Protein AF-W7PNX6-F1 (afdb_monomer_lite)

Radius of gyration: 16.95 Å; chains: 1; bounding box: 38×22×40 Å

Structure (mmCIF, N/CA/C/O backbone):
data_AF-W7PNX6-F1
#
_entry.id   AF-W7PNX6-F1
#
loop_
_atom_site.group_PDB
_atom_site.id
_atom_site.type_symbol
_atom_site.label_atom_id
_atom_site.label_alt_id
_atom_site.label_comp_id
_atom_site.label_asym_id
_atom_site.label_entity_id
_atom_site.label_seq_id
_atom_site.pdbx_PDB_ins_code
_atom_site.Cartn_x
_atom_site.Cartn_y
_atom_site.Cartn_z
_atom_site.occupancy
_atom_site.B_iso_or_equiv
_atom_site.auth_seq_id
_atom_site.auth_comp_id
_atom_site.auth_asym_id
_atom_site.auth_atom_id
_atom_site.pdbx_PDB_model_num
ATOM 1 N N . MET A 1 1 ? 9.984 -6.327 -10.292 1.00 79.81 1 MET A N 1
ATOM 2 C CA . MET A 1 1 ? 9.103 -5.453 -9.488 1.00 79.81 1 MET A CA 1
ATOM 3 C C . MET A 1 1 ? 9.912 -4.991 -8.294 1.00 79.81 1 MET A C 1
ATOM 5 O O . MET A 1 1 ? 10.506 -5.850 -7.656 1.00 79.81 1 MET A O 1
ATOM 9 N N . ALA A 1 2 ? 9.960 -3.689 -8.027 1.00 89.56 2 ALA A N 1
ATOM 10 C CA . ALA A 1 2 ? 10.480 -3.147 -6.777 1.00 89.56 2 ALA A CA 1
ATOM 11 C C . ALA A 1 2 ? 9.320 -2.429 -6.082 1.00 89.56 2 ALA A C 1
ATOM 13 O O . ALA A 1 2 ? 8.830 -1.423 -6.589 1.00 89.56 2 ALA A O 1
ATOM 14 N N . CYS A 1 3 ? 8.826 -2.998 -4.988 1.00 92.75 3 CYS A N 1
ATOM 15 C CA . CYS A 1 3 ? 7.681 -2.481 -4.251 1.00 92.75 3 CYS A CA 1
ATOM 16 C C . CYS A 1 3 ? 8.037 -2.495 -2.773 1.00 92.75 3 CYS A C 1
ATOM 18 O O . CYS A 1 3 ? 8.243 -3.559 -2.199 1.00 92.75 3 CYS A O 1
ATOM 20 N N . GLU A 1 4 ? 8.085 -1.315 -2.178 1.00 96.38 4 GLU A N 1
ATOM 21 C CA . GLU A 1 4 ? 8.438 -1.111 -0.784 1.00 96.38 4 GLU A CA 1
ATOM 22 C C . GLU A 1 4 ? 7.253 -0.504 -0.048 1.00 96.38 4 GLU A C 1
ATOM 24 O O . GLU A 1 4 ? 6.475 0.273 -0.608 1.00 96.38 4 GLU A O 1
ATOM 29 N N . THR A 1 5 ? 7.102 -0.872 1.220 1.00 96.50 5 THR A N 1
ATOM 30 C CA . THR A 1 5 ? 5.997 -0.390 2.048 1.00 96.50 5 THR A CA 1
ATOM 31 C C . THR A 1 5 ? 6.526 0.200 3.344 1.00 96.50 5 THR A C 1
ATOM 33 O O . THR A 1 5 ? 7.315 -0.430 4.046 1.00 96.50 5 THR A O 1
ATOM 36 N N . LEU A 1 6 ? 6.062 1.403 3.684 1.00 97.38 6 LEU A N 1
ATOM 37 C CA . LEU A 1 6 ? 6.290 2.026 4.984 1.00 97.38 6 LEU A CA 1
ATOM 38 C C . LEU A 1 6 ? 4.951 2.191 5.692 1.00 97.38 6 LEU A C 1
ATOM 40 O O . LEU A 1 6 ? 4.024 2.796 5.155 1.00 97.38 6 LEU A O 1
ATOM 44 N N . VAL A 1 7 ? 4.863 1.677 6.918 1.00 96.69 7 VAL A N 1
ATOM 45 C CA . VAL A 1 7 ? 3.647 1.747 7.734 1.00 96.69 7 VAL A CA 1
ATOM 46 C C . VAL A 1 7 ? 3.923 2.543 9.001 1.00 96.69 7 VAL A C 1
ATOM 48 O O . VAL A 1 7 ? 4.900 2.300 9.714 1.00 96.69 7 VAL A O 1
ATOM 51 N N . LYS A 1 8 ? 3.044 3.498 9.303 1.00 95.38 8 LYS A N 1
ATOM 52 C CA . LYS A 1 8 ? 3.030 4.231 10.573 1.00 95.38 8 LYS A CA 1
ATOM 53 C C . LYS A 1 8 ? 1.590 4.512 10.980 1.00 95.38 8 LYS A C 1
ATOM 55 O O . LYS A 1 8 ? 0.695 4.381 10.168 1.00 95.38 8 LYS A O 1
ATOM 60 N N . THR A 1 9 ? 1.353 4.882 12.236 1.00 94.00 9 THR A N 1
ATOM 61 C CA . THR A 1 9 ? 0.022 5.196 12.774 1.00 94.00 9 THR A CA 1
ATOM 62 C C . THR A 1 9 ? -0.831 5.994 11.783 1.00 94.00 9 THR A C 1
ATOM 64 O O . THR A 1 9 ? -0.489 7.123 11.437 1.00 94.00 9 THR A O 1
ATOM 67 N N . GLY A 1 10 ? -1.927 5.379 11.332 1.00 94.25 10 GLY A N 1
ATOM 68 C CA . GLY A 1 10 ? -2.903 5.990 10.431 1.00 94.25 10 GLY A CA 1
ATOM 69 C C . GLY A 1 10 ? -2.550 5.979 8.941 1.00 94.25 10 GLY A C 1
ATOM 70 O O . GLY A 1 10 ? -3.346 6.492 8.160 1.00 94.25 10 GLY A O 1
ATOM 71 N N . VAL A 1 11 ? -1.412 5.415 8.515 1.00 97.81 11 VAL A N 1
ATOM 72 C CA . VAL A 1 11 ? -1.014 5.421 7.099 1.00 97.81 11 VAL A CA 1
ATOM 73 C C . VAL A 1 11 ? -0.187 4.203 6.670 1.00 97.81 11 VAL A C 1
ATOM 75 O O . VAL A 1 11 ? 0.758 3.792 7.348 1.00 97.81 11 VAL A O 1
ATOM 78 N N . ALA A 1 12 ? -0.505 3.678 5.489 1.00 98.12 12 ALA A N 1
ATOM 79 C CA . ALA A 1 12 ? 0.328 2.763 4.721 1.00 98.12 12 ALA A CA 1
ATOM 80 C C . ALA A 1 12 ? 0.767 3.454 3.421 1.00 98.12 12 ALA A C 1
ATOM 82 O O . ALA A 1 12 ? -0.061 3.909 2.631 1.00 98.12 12 ALA A O 1
ATOM 83 N N . ILE A 1 13 ? 2.076 3.559 3.211 1.00 98.25 13 ILE A N 1
ATOM 84 C CA . ILE A 1 13 ? 2.668 4.121 1.997 1.00 98.25 13 ILE A CA 1
ATOM 85 C C . ILE A 1 13 ? 3.226 2.965 1.181 1.00 98.25 13 ILE A C 1
ATOM 87 O O . ILE A 1 13 ? 4.091 2.244 1.672 1.00 98.25 13 ILE A O 1
ATOM 91 N N . VAL A 1 14 ? 2.766 2.823 -0.058 1.00 97.75 14 VAL A N 1
ATOM 92 C CA . VAL A 1 14 ? 3.295 1.864 -1.031 1.00 97.75 14 VAL A CA 1
ATOM 93 C C . VAL A 1 14 ? 4.049 2.638 -2.099 1.00 97.75 14 VAL A C 1
ATOM 95 O O . VAL A 1 14 ? 3.476 3.502 -2.759 1.00 97.75 14 VAL A O 1
ATOM 98 N N . ALA A 1 15 ? 5.336 2.356 -2.262 1.00 96.88 15 ALA A N 1
ATOM 99 C CA . ALA A 1 15 ? 6.223 3.092 -3.154 1.00 96.88 15 ALA A CA 1
ATOM 100 C C . ALA A 1 15 ? 7.121 2.148 -3.956 1.00 96.88 15 ALA A C 1
ATOM 102 O O . ALA A 1 15 ? 7.306 0.986 -3.603 1.00 96.88 15 ALA A O 1
ATOM 103 N N . GLY A 1 16 ? 7.712 2.666 -5.029 1.00 94.00 16 GLY A N 1
ATOM 104 C CA . GLY A 1 16 ? 8.703 1.945 -5.822 1.00 94.00 16 GLY A CA 1
ATOM 105 C C . GLY A 1 16 ? 8.402 1.986 -7.310 1.00 94.00 16 GLY A C 1
ATOM 106 O O . GLY A 1 16 ? 7.688 2.858 -7.801 1.00 94.00 16 GLY A O 1
ATOM 107 N N . GLU A 1 17 ? 8.969 1.029 -8.031 1.00 93.62 17 GLU A N 1
ATOM 108 C CA . GLU A 1 17 ? 8.927 0.952 -9.483 1.00 93.62 17 GLU A CA 1
ATOM 109 C C . GLU A 1 17 ? 8.317 -0.384 -9.917 1.00 93.62 17 GLU A C 1
ATOM 111 O O . GLU A 1 17 ? 8.906 -1.464 -9.759 1.00 93.62 17 GLU A O 1
ATOM 116 N N . ILE A 1 18 ? 7.117 -0.315 -10.498 1.00 91.12 18 ILE A N 1
ATOM 117 C CA . ILE A 1 18 ? 6.416 -1.479 -11.037 1.00 91.12 18 ILE A CA 1
ATOM 118 C C . ILE A 1 18 ? 6.157 -1.275 -12.529 1.00 91.12 18 ILE A C 1
ATOM 120 O O . ILE A 1 18 ? 5.497 -0.329 -12.954 1.00 91.12 18 ILE A O 1
ATOM 124 N N . THR A 1 19 ? 6.635 -2.227 -13.327 1.00 90.31 19 THR A N 1
ATOM 125 C CA . THR A 1 19 ? 6.293 -2.370 -14.744 1.00 90.31 19 THR A CA 1
ATOM 126 C C . THR A 1 19 ? 5.552 -3.693 -14.909 1.00 90.31 19 THR A C 1
ATOM 128 O O . THR A 1 19 ? 6.121 -4.756 -14.669 1.00 90.31 19 THR A O 1
ATOM 131 N N . THR A 1 20 ? 4.266 -3.634 -15.257 1.00 88.25 20 THR A N 1
ATOM 132 C CA . THR A 1 20 ? 3.397 -4.807 -15.442 1.00 88.25 20 THR A CA 1
ATOM 133 C C . THR A 1 20 ? 2.261 -4.487 -16.415 1.00 88.25 20 THR A C 1
ATOM 135 O O . THR A 1 20 ? 1.904 -3.322 -16.589 1.00 88.25 20 THR A O 1
ATOM 138 N N . SER A 1 21 ? 1.693 -5.513 -17.051 1.00 90.25 21 SER A N 1
ATOM 139 C CA . SER A 1 21 ? 0.436 -5.421 -17.809 1.00 90.25 21 SER A CA 1
ATOM 140 C C . SER A 1 21 ? -0.803 -5.692 -16.947 1.00 90.25 21 SER A C 1
ATOM 142 O O . SER A 1 21 ? -1.924 -5.512 -17.419 1.00 90.25 21 SER A O 1
ATOM 144 N N . ALA A 1 22 ? -0.616 -6.135 -15.701 1.00 91.62 22 ALA A N 1
ATOM 145 C CA . ALA A 1 22 ? -1.708 -6.403 -14.778 1.00 91.62 22 ALA A CA 1
ATOM 146 C C . ALA A 1 22 ? -2.387 -5.105 -14.320 1.00 91.62 22 ALA A C 1
ATOM 148 O O . ALA A 1 22 ? -1.728 -4.094 -14.074 1.00 91.62 22 ALA A O 1
ATOM 149 N N . TRP A 1 23 ? -3.706 -5.166 -14.150 1.00 89.38 23 TRP A N 1
ATOM 150 C CA . TRP A 1 23 ? -4.477 -4.125 -13.480 1.00 89.38 23 TRP A CA 1
ATOM 151 C C . TRP A 1 23 ? -4.752 -4.570 -12.045 1.00 89.38 23 TRP A C 1
ATOM 153 O O . TRP A 1 23 ? -5.252 -5.674 -11.831 1.00 89.38 23 TRP A O 1
ATOM 163 N N . VAL A 1 24 ? -4.386 -3.737 -11.072 1.00 90.50 24 VAL A N 1
ATOM 164 C CA . VAL A 1 24 ? -4.500 -4.050 -9.644 1.00 90.50 24 VAL A CA 1
ATOM 165 C C . VAL A 1 24 ? -5.110 -2.851 -8.932 1.00 90.50 24 VAL A C 1
ATOM 167 O O . VAL A 1 24 ? -4.603 -1.736 -9.061 1.00 90.50 24 VAL A O 1
ATOM 170 N N . ASP A 1 25 ? -6.168 -3.093 -8.162 1.00 94.12 25 ASP A N 1
ATOM 171 C CA . ASP A 1 25 ? -6.673 -2.125 -7.192 1.00 94.12 25 ASP A CA 1
ATOM 172 C C . ASP A 1 25 ? -5.795 -2.186 -5.939 1.00 94.12 25 ASP A C 1
ATOM 174 O O . ASP A 1 25 ? -5.941 -3.055 -5.076 1.00 94.12 25 ASP A O 1
ATOM 178 N N . LEU A 1 26 ? -4.806 -1.296 -5.897 1.00 93.31 26 LEU A N 1
ATOM 179 C CA . LEU A 1 26 ? -3.803 -1.292 -4.842 1.00 93.31 26 LEU A CA 1
ATOM 180 C C . LEU A 1 26 ? -4.400 -0.911 -3.486 1.00 93.31 26 LEU A C 1
ATOM 182 O O . LEU A 1 26 ? -3.948 -1.415 -2.463 1.00 93.31 26 LEU A O 1
ATOM 186 N N . GLU A 1 27 ? -5.402 -0.032 -3.468 1.00 95.50 27 GLU A N 1
ATOM 187 C CA . GLU A 1 27 ? -6.024 0.381 -2.215 1.00 95.50 27 GLU A CA 1
ATOM 188 C C . GLU A 1 27 ? -6.789 -0.788 -1.598 1.00 95.50 27 GLU A C 1
ATOM 190 O O . GLU A 1 27 ? -6.546 -1.123 -0.438 1.00 95.50 27 GLU A O 1
ATOM 195 N N . ALA A 1 28 ? -7.638 -1.457 -2.384 1.00 97.12 28 ALA A N 1
ATOM 196 C CA . ALA A 1 28 ? -8.381 -2.623 -1.917 1.00 97.12 28 ALA A CA 1
ATOM 197 C C . ALA A 1 28 ? -7.441 -3.735 -1.424 1.00 97.12 28 ALA A C 1
ATOM 199 O O . ALA A 1 28 ? -7.632 -4.260 -0.328 1.00 97.12 28 ALA A O 1
ATOM 200 N N . LEU A 1 29 ? -6.383 -4.034 -2.188 1.00 97.06 29 LEU A N 1
ATOM 201 C CA . LEU A 1 29 ? -5.404 -5.062 -1.832 1.00 97.06 29 LEU A CA 1
ATOM 202 C C . LEU A 1 29 ? -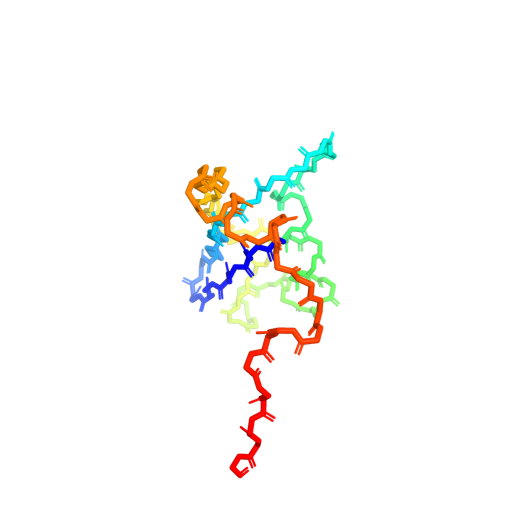4.679 -4.745 -0.517 1.00 97.06 29 LEU A C 1
ATOM 204 O O . LEU A 1 29 ? -4.525 -5.617 0.334 1.00 97.06 29 LEU A O 1
ATOM 208 N N . VAL A 1 30 ? -4.224 -3.502 -0.335 1.00 97.62 30 VAL A N 1
ATOM 209 C CA . VAL A 1 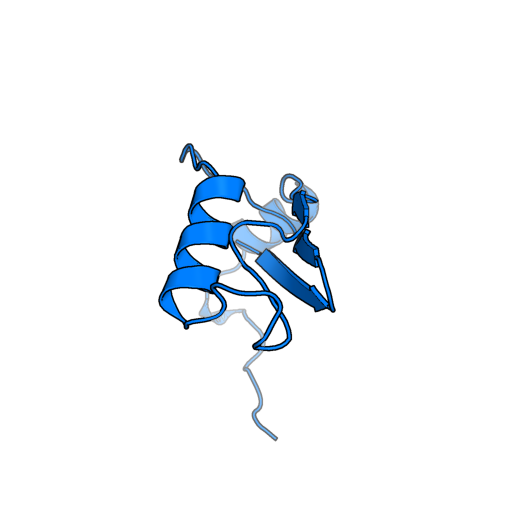30 ? -3.533 -3.090 0.897 1.00 97.62 30 VAL A CA 1
ATOM 210 C C . VAL A 1 30 ? -4.460 -3.224 2.102 1.00 97.62 30 VAL A C 1
ATOM 212 O O . VAL A 1 30 ? -4.040 -3.748 3.134 1.00 97.62 30 VAL A O 1
ATOM 215 N N . ARG A 1 31 ? -5.723 -2.800 1.971 1.00 97.94 31 ARG A N 1
ATOM 216 C CA . ARG A 1 31 ? -6.713 -2.914 3.049 1.00 97.94 31 ARG A CA 1
ATOM 217 C C . ARG A 1 31 ? -7.000 -4.370 3.397 1.00 97.94 31 ARG A C 1
ATOM 219 O O . ARG A 1 31 ? -6.930 -4.709 4.573 1.00 97.94 31 ARG A O 1
ATOM 226 N N . GLU A 1 32 ? -7.226 -5.226 2.400 1.00 98.19 32 GLU A N 1
ATOM 227 C CA .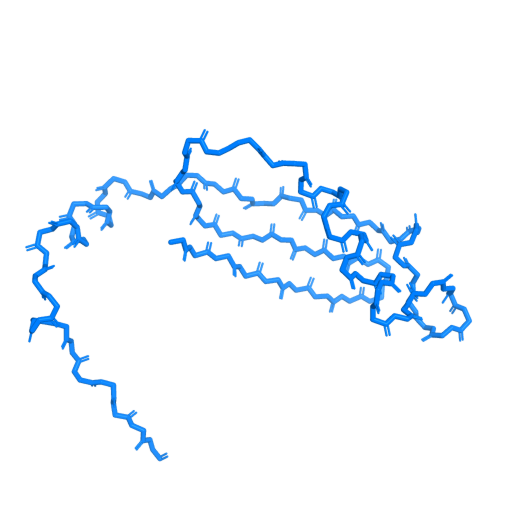 GLU A 1 32 ? -7.451 -6.666 2.591 1.00 98.19 32 GLU A CA 1
ATOM 228 C C . GLU A 1 32 ? -6.289 -7.330 3.340 1.00 98.19 32 GLU A C 1
ATOM 230 O O . GLU A 1 32 ? -6.504 -8.095 4.278 1.00 98.19 32 GLU A O 1
ATOM 235 N N . VAL A 1 33 ? -5.045 -7.009 2.972 1.00 98.12 33 VAL A N 1
ATOM 236 C CA . VAL A 1 33 ? -3.863 -7.562 3.647 1.00 98.12 33 VAL A CA 1
ATOM 237 C C . VAL A 1 33 ? -3.791 -7.094 5.103 1.00 98.12 33 VAL A C 1
ATOM 239 O O . VAL A 1 33 ? -3.555 -7.905 5.999 1.00 98.12 33 VAL A O 1
ATOM 242 N N . ILE A 1 34 ? -4.007 -5.803 5.368 1.00 97.94 34 ILE A N 1
ATOM 243 C CA . ILE A 1 34 ? -3.940 -5.240 6.724 1.00 97.94 34 ILE A CA 1
ATOM 244 C C . ILE A 1 34 ? -5.037 -5.827 7.625 1.00 97.94 34 ILE A C 1
ATOM 246 O O . ILE A 1 34 ? -4.756 -6.235 8.757 1.00 97.94 34 ILE A O 1
ATOM 250 N N . THR A 1 35 ? -6.276 -5.897 7.137 1.00 97.56 35 THR A N 1
ATOM 251 C CA . THR A 1 35 ? -7.401 -6.441 7.909 1.00 97.56 35 THR A CA 1
ATOM 252 C C . THR A 1 35 ? -7.301 -7.955 8.058 1.00 97.56 35 THR A C 1
ATOM 254 O O . THR A 1 35 ? -7.590 -8.469 9.137 1.00 97.56 35 THR A O 1
ATOM 257 N N . GLY A 1 36 ? -6.777 -8.660 7.052 1.00 98.00 36 GLY A N 1
ATOM 258 C CA . GLY A 1 36 ? -6.468 -10.090 7.113 1.00 98.00 36 GLY A CA 1
ATOM 259 C C . GLY A 1 36 ? -5.418 -10.457 8.170 1.00 98.00 36 GLY A C 1
ATOM 260 O O . GLY A 1 36 ? -5.470 -11.554 8.723 1.00 98.00 36 GLY A O 1
ATOM 261 N N . ILE A 1 37 ? -4.503 -9.539 8.508 1.00 97.31 37 ILE A N 1
ATOM 262 C CA . ILE A 1 37 ? -3.564 -9.698 9.636 1.00 97.31 37 ILE A CA 1
ATOM 263 C C . ILE A 1 37 ? -4.268 -9.506 10.995 1.00 97.31 37 ILE A C 1
ATOM 265 O O . ILE A 1 37 ? -3.834 -10.078 11.995 1.00 97.31 37 ILE A O 1
ATOM 269 N N . GLY A 1 38 ? -5.355 -8.729 11.041 1.00 96.88 38 GLY A N 1
ATOM 270 C CA . GLY A 1 38 ? -6.138 -8.453 12.253 1.00 96.88 38 GLY A CA 1
ATOM 271 C C . GLY A 1 38 ? -6.148 -6.988 12.701 1.00 96.88 38 GLY A C 1
ATOM 272 O O . GLY A 1 38 ? -6.703 -6.678 13.754 1.00 96.88 38 GLY A O 1
ATOM 273 N N . TYR A 1 39 ? -5.571 -6.067 11.924 1.00 97.50 39 TYR A N 1
ATOM 274 C CA . TYR A 1 39 ? -5.646 -4.629 12.201 1.00 97.50 39 TYR A CA 1
ATOM 275 C C . TYR A 1 39 ? -6.970 -4.050 11.690 1.00 97.50 39 TYR A C 1
ATOM 277 O O . TYR A 1 39 ? -7.025 -3.422 10.636 1.00 97.50 39 TYR A O 1
ATOM 285 N N . THR A 1 40 ? -8.052 -4.303 12.425 1.00 96.25 40 THR A N 1
ATOM 286 C CA . THR A 1 40 ? -9.43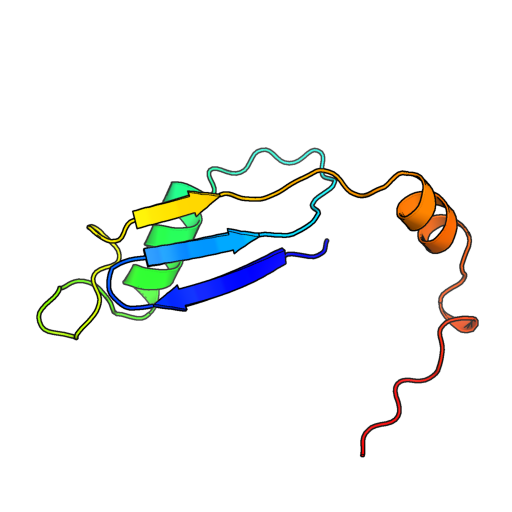2 -3.968 12.021 1.00 96.25 40 THR A CA 1
ATOM 287 C C . THR A 1 40 ? -10.090 -2.904 12.904 1.00 96.25 40 THR A C 1
ATOM 289 O O . THR A 1 40 ? -11.304 -2.726 12.849 1.00 96.25 40 THR A O 1
ATOM 292 N N . SER A 1 41 ? -9.340 -2.270 13.811 1.00 95.19 41 SER A N 1
ATOM 293 C CA . SER A 1 41 ? -9.874 -1.256 14.726 1.00 95.19 41 SER A CA 1
ATOM 294 C C . SER A 1 41 ? -8.766 -0.367 15.276 1.00 95.19 41 SER A C 1
ATOM 296 O O . SER A 1 41 ? -7.671 -0.825 15.597 1.00 95.19 41 SER A O 1
ATOM 298 N N . SER A 1 42 ? -9.068 0.911 15.491 1.00 94.06 42 SER A N 1
ATOM 299 C CA . SER A 1 42 ? -8.115 1.836 16.115 1.00 94.06 42 SER A CA 1
ATOM 300 C C . SER A 1 42 ? -7.755 1.432 17.555 1.00 94.06 42 SER A C 1
ATOM 302 O O . SER A 1 42 ? -6.699 1.818 18.051 1.00 94.06 42 SER A O 1
ATOM 304 N N . GLU A 1 43 ? -8.576 0.604 18.210 1.00 94.25 43 GLU A N 1
ATOM 305 C CA . GLU A 1 43 ? -8.300 0.058 19.547 1.00 94.25 43 GLU A CA 1
ATOM 306 C C . GLU A 1 43 ? -7.073 -0.862 19.580 1.00 94.25 43 GLU A C 1
ATOM 308 O O . GLU A 1 43 ? -6.385 -0.929 20.598 1.00 94.25 43 GLU A O 1
ATOM 313 N N . VAL A 1 44 ? -6.745 -1.519 18.460 1.00 90.94 44 VAL A N 1
ATOM 314 C CA . VAL A 1 44 ? -5.528 -2.342 18.334 1.00 90.94 44 VAL A CA 1
ATOM 315 C C . VAL A 1 44 ? -4.315 -1.534 17.851 1.00 90.94 44 VAL A C 1
ATOM 317 O O . VAL A 1 44 ? -3.257 -2.091 17.565 1.00 90.94 44 VAL A O 1
ATOM 320 N N . GLY A 1 45 ? -4.450 -0.204 17.779 1.00 92.06 45 GLY A N 1
ATOM 321 C CA . GLY A 1 45 ? -3.385 0.738 17.427 1.00 92.06 45 GLY A CA 1
ATOM 322 C C . GLY A 1 45 ? -3.238 1.025 15.929 1.00 92.06 45 GLY A C 1
ATOM 323 O O . GLY A 1 45 ? -2.465 1.914 15.561 1.00 92.06 45 GLY A O 1
ATOM 324 N N . PHE A 1 46 ? -3.974 0.312 15.070 1.00 96.50 46 PHE A N 1
ATOM 325 C CA . PHE A 1 46 ? -4.040 0.546 13.628 1.00 96.50 46 PHE A CA 1
ATOM 326 C C . PHE A 1 46 ? -5.316 -0.071 13.041 1.00 96.50 46 PHE A C 1
ATOM 328 O O . PHE A 1 46 ? -5.701 -1.174 13.420 1.00 96.50 46 PHE A O 1
ATOM 335 N N . ASP A 1 47 ? -5.938 0.615 12.087 1.00 97.25 47 ASP A N 1
ATOM 336 C CA . ASP A 1 47 ? -7.199 0.206 11.472 1.00 97.25 47 ASP A CA 1
ATOM 337 C C . ASP A 1 47 ? -7.090 0.231 9.945 1.00 97.25 47 ASP A C 1
ATOM 339 O O . ASP A 1 47 ? -6.953 1.299 9.350 1.00 97.25 47 ASP A O 1
ATOM 343 N N . GLY A 1 48 ? -7.134 -0.942 9.314 1.00 97.25 48 GLY A N 1
ATOM 344 C CA . GLY A 1 48 ? -7.053 -1.100 7.863 1.00 97.25 48 GLY A CA 1
ATOM 345 C C . GLY A 1 48 ? -8.246 -0.529 7.097 1.00 97.25 48 GLY A C 1
ATOM 346 O O . GLY A 1 48 ? -8.094 -0.165 5.933 1.00 97.25 48 GLY A O 1
ATOM 347 N N . GLU A 1 49 ? -9.408 -0.376 7.733 1.00 96.06 49 GLU A N 1
ATOM 348 C CA . GLU A 1 49 ? -10.592 0.207 7.090 1.00 96.06 49 GLU A CA 1
ATOM 349 C C . GLU A 1 49 ? -10.504 1.736 7.022 1.00 96.06 49 GLU A C 1
ATOM 351 O O . GLU A 1 49 ? -11.036 2.362 6.106 1.00 96.06 49 GLU A O 1
ATOM 356 N N . THR A 1 50 ? -9.791 2.358 7.967 1.00 96.62 50 THR A N 1
ATOM 357 C CA . THR A 1 50 ? -9.735 3.823 8.099 1.00 96.62 50 THR A CA 1
ATOM 358 C C . THR A 1 50 ? -8.350 4.425 7.880 1.00 96.62 50 THR A C 1
ATOM 360 O O . THR A 1 50 ? -8.242 5.641 7.709 1.00 96.62 50 THR A O 1
ATOM 363 N N . CYS A 1 51 ? -7.282 3.622 7.816 1.00 97.38 51 CYS A N 1
ATOM 364 C CA . CYS A 1 51 ? -5.949 4.138 7.520 1.00 97.38 51 CYS A CA 1
ATOM 365 C C . CYS A 1 51 ? -5.889 4.763 6.121 1.00 97.38 51 CYS A C 1
ATOM 367 O O . CYS A 1 51 ? -6.521 4.286 5.170 1.00 97.38 51 CYS A O 1
ATOM 369 N N . GLY A 1 52 ? -5.081 5.814 5.982 1.00 97.75 52 GLY A N 1
ATOM 370 C CA . GLY A 1 52 ? -4.733 6.361 4.679 1.00 97.75 52 GLY A CA 1
ATOM 371 C C . GLY A 1 52 ?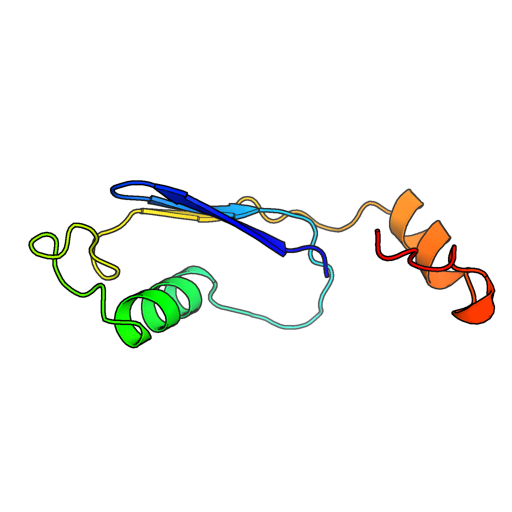 -3.864 5.378 3.898 1.00 97.75 52 GLY A C 1
ATOM 372 O O . GLY A 1 52 ? -2.917 4.816 4.447 1.00 97.75 52 GLY A O 1
ATOM 373 N N . VAL A 1 53 ? -4.156 5.205 2.611 1.00 97.94 53 VAL A N 1
ATOM 374 C CA . VAL A 1 53 ? -3.311 4.445 1.685 1.00 97.94 53 VAL A CA 1
ATOM 375 C C . VAL A 1 53 ? -2.728 5.421 0.671 1.00 97.94 53 VAL A C 1
ATOM 377 O O . VAL A 1 53 ? -3.463 6.053 -0.083 1.00 97.94 53 VAL A O 1
ATOM 380 N N . LEU A 1 54 ? -1.404 5.588 0.677 1.00 97.44 54 LEU A N 1
ATOM 381 C CA . LEU A 1 54 ? -0.702 6.437 -0.285 1.00 97.44 54 LEU A CA 1
ATOM 382 C C . LEU A 1 54 ? 0.019 5.564 -1.303 1.00 97.44 54 LEU A C 1
ATOM 384 O O . LEU A 1 54 ? 0.931 4.817 -0.957 1.00 97.44 54 LEU A O 1
ATOM 388 N N . ASN A 1 55 ? -0.367 5.713 -2.567 1.00 95.62 55 ASN A N 1
ATOM 389 C CA . ASN A 1 55 ? 0.287 5.064 -3.692 1.00 95.62 55 ASN A CA 1
ATOM 390 C C . ASN A 1 55 ? 1.304 6.017 -4.338 1.00 95.62 55 ASN A C 1
ATOM 392 O O . ASN A 1 55 ? 0.932 7.034 -4.921 1.00 95.62 55 ASN A O 1
ATOM 396 N N . LEU A 1 56 ? 2.581 5.663 -4.240 1.00 96.06 56 LEU A N 1
ATOM 397 C CA . LEU A 1 56 ? 3.729 6.355 -4.825 1.00 96.06 56 LEU A CA 1
ATOM 398 C C . LEU A 1 56 ? 4.480 5.447 -5.815 1.00 96.06 56 LEU A C 1
ATOM 400 O O . LEU A 1 56 ? 5.702 5.535 -5.946 1.00 96.06 56 LEU A O 1
ATOM 404 N N . ILE A 1 57 ? 3.767 4.539 -6.485 1.00 94.19 57 ILE A N 1
ATOM 405 C CA . ILE A 1 57 ? 4.343 3.647 -7.493 1.00 94.19 57 ILE A CA 1
ATOM 406 C C . ILE A 1 57 ? 4.557 4.403 -8.807 1.00 94.19 57 ILE A C 1
ATOM 408 O O . ILE A 1 57 ? 3.627 4.953 -9.399 1.00 94.19 57 ILE A O 1
ATOM 412 N N . GLY A 1 58 ? 5.795 4.372 -9.289 1.00 91.62 58 GLY A N 1
ATOM 413 C CA . GLY A 1 58 ? 6.185 4.797 -10.626 1.00 91.62 58 GLY A CA 1
ATOM 414 C C . GLY A 1 58 ? 6.432 3.617 -11.567 1.00 91.62 58 GLY A C 1
ATOM 415 O O . GLY A 1 58 ? 6.395 2.447 -11.181 1.00 91.62 58 GLY A O 1
ATOM 416 N N . LYS A 1 59 ? 6.724 3.936 -12.831 1.00 87.94 59 LYS A N 1
ATOM 417 C CA . LYS A 1 59 ? 7.267 2.966 -13.791 1.00 87.94 59 LYS A CA 1
ATOM 418 C C . LYS A 1 59 ? 8.769 2.816 -13.582 1.00 87.94 59 LYS A C 1
ATOM 420 O O . LYS A 1 59 ? 9.426 3.783 -13.208 1.00 87.94 59 LYS A O 1
ATOM 425 N N . GLN A 1 60 ? 9.300 1.637 -13.898 1.00 86.38 60 GLN A N 1
ATOM 426 C CA . GLN A 1 60 ? 10.743 1.416 -13.868 1.00 86.38 60 GLN A CA 1
ATOM 427 C C . GLN A 1 60 ? 11.480 2.340 -14.844 1.00 86.38 60 GLN A C 1
ATOM 429 O O . GLN A 1 60 ? 11.008 2.566 -15.963 1.00 86.38 60 GLN A O 1
ATOM 434 N N . SER A 1 61 ? 12.647 2.844 -14.432 1.00 86.31 61 SER A N 1
ATOM 435 C CA . SER A 1 61 ? 13.542 3.584 -15.330 1.00 86.31 61 SER A CA 1
ATOM 436 C C . SER A 1 61 ? 13.970 2.723 -16.524 1.00 86.31 61 SER A C 1
ATOM 438 O O . SER A 1 61 ? 14.339 1.558 -16.365 1.00 86.31 61 SER A O 1
ATOM 440 N N . VAL A 1 62 ? 13.980 3.314 -17.723 1.00 78.56 62 VAL A N 1
ATOM 441 C CA . VAL A 1 62 ? 14.438 2.648 -18.954 1.00 78.56 62 VAL A CA 1
ATOM 442 C C . VAL A 1 62 ? 15.905 2.220 -18.876 1.00 78.56 62 VAL A C 1
ATOM 444 O O . VAL A 1 62 ? 16.253 1.175 -19.417 1.00 78.56 62 VAL A O 1
ATOM 447 N N . ASP A 1 63 ? 16.748 2.974 -18.168 1.00 76.38 63 ASP A N 1
ATOM 448 C CA . ASP A 1 63 ? 18.177 2.670 -18.029 1.00 76.38 63 ASP A CA 1
ATOM 449 C C . ASP A 1 63 ? 18.395 1.449 -17.125 1.00 76.38 63 ASP A C 1
ATOM 451 O O . ASP A 1 63 ? 19.209 0.575 -17.427 1.00 76.38 63 ASP A O 1
ATOM 455 N N . ILE A 1 64 ? 17.606 1.346 -16.048 1.00 73.69 64 ILE A N 1
ATOM 456 C CA . ILE A 1 64 ? 17.600 0.176 -15.160 1.00 73.69 64 ILE A CA 1
ATOM 457 C C . ILE A 1 64 ? 17.034 -1.036 -15.903 1.00 73.69 64 ILE A C 1
ATOM 459 O O . ILE A 1 64 ? 17.625 -2.111 -15.845 1.00 73.69 64 ILE A O 1
ATOM 463 N N . ALA A 1 65 ? 15.934 -0.863 -16.642 1.00 75.56 65 ALA A N 1
ATOM 464 C CA . ALA A 1 65 ? 15.329 -1.936 -17.427 1.00 75.56 65 ALA A CA 1
ATOM 465 C C . ALA A 1 65 ? 16.319 -2.510 -18.454 1.00 75.56 65 ALA A C 1
ATOM 467 O O . ALA A 1 65 ? 16.501 -3.721 -18.524 1.00 75.56 65 ALA A O 1
ATOM 468 N N . GLN A 1 66 ? 17.048 -1.653 -19.180 1.00 73.06 66 GLN A N 1
ATOM 469 C CA . GLN A 1 66 ? 18.074 -2.097 -20.129 1.00 73.06 66 GLN A CA 1
ATOM 470 C C . GLN A 1 66 ? 19.226 -2.850 -19.460 1.00 73.06 66 GLN A C 1
ATOM 472 O O . GLN A 1 66 ? 19.765 -3.781 -20.056 1.00 73.06 66 GLN A O 1
ATOM 477 N N . GLY A 1 67 ? 19.627 -2.442 -18.254 1.00 71.50 67 GLY A N 1
ATOM 478 C CA . GLY A 1 67 ? 20.635 -3.153 -17.474 1.00 71.50 67 GLY A CA 1
ATOM 479 C C . GLY A 1 67 ? 20.153 -4.535 -17.034 1.00 71.50 67 GLY A C 1
ATOM 480 O O . GLY A 1 67 ? 20.889 -5.502 -17.172 1.00 71.50 67 GLY A O 1
ATOM 481 N N . VAL A 1 68 ? 18.909 -4.648 -16.564 1.00 72.56 68 VAL A N 1
ATOM 482 C CA . VAL A 1 68 ? 18.337 -5.912 -16.071 1.00 72.56 68 VAL A CA 1
ATOM 483 C C . VAL A 1 68 ? 18.039 -6.887 -17.211 1.00 72.56 68 VAL A C 1
ATOM 485 O O . VAL A 1 68 ? 18.433 -8.045 -17.129 1.00 72.56 68 VAL A O 1
ATOM 488 N N . ASP A 1 69 ? 17.429 -6.427 -18.305 1.00 73.75 69 ASP A N 1
ATOM 489 C CA . ASP A 1 69 ? 17.044 -7.287 -19.434 1.00 73.75 69 ASP A CA 1
ATOM 490 C C . ASP A 1 69 ? 18.252 -7.877 -20.185 1.00 73.75 69 ASP A C 1
ATOM 492 O O . ASP A 1 69 ? 18.122 -8.854 -20.924 1.00 73.75 69 ASP A O 1
ATOM 496 N N . ARG A 1 70 ? 19.439 -7.276 -20.025 1.00 62.59 70 ARG A N 1
ATOM 497 C CA . ARG A 1 70 ? 20.684 -7.705 -20.683 1.00 62.59 70 ARG A CA 1
ATOM 498 C C . ARG A 1 70 ? 21.569 -8.601 -19.817 1.00 62.59 70 ARG A C 1
ATOM 500 O O . ARG A 1 70 ? 22.481 -9.220 -20.363 1.00 62.59 70 ARG A O 1
ATOM 507 N N . VAL A 1 71 ? 21.341 -8.656 -18.506 1.00 65.81 71 VAL A N 1
ATOM 508 C CA . VAL A 1 71 ? 22.183 -9.403 -17.561 1.00 65.81 71 VAL A CA 1
ATOM 509 C C . VAL A 1 71 ? 21.665 -10.831 -17.445 1.00 65.81 71 VAL A C 1
ATOM 511 O O . VAL A 1 71 ? 20.496 -11.061 -17.138 1.00 65.81 71 VAL A O 1
ATOM 514 N N . LYS A 1 72 ? 22.541 -11.808 -17.694 1.00 67.19 72 LYS A N 1
ATOM 515 C CA . LYS A 1 72 ? 22.211 -13.204 -17.422 1.00 67.19 72 LYS A CA 1
ATOM 516 C C . LYS A 1 72 ? 22.285 -13.456 -15.911 1.00 67.19 72 LYS A C 1
ATOM 518 O O . LYS A 1 72 ? 23.107 -12.830 -15.244 1.00 67.19 72 LYS A O 1
ATOM 523 N N . PRO A 1 73 ? 21.468 -14.362 -15.349 1.00 66.56 73 PRO A N 1
ATOM 524 C CA . PRO A 1 73 ? 21.453 -14.625 -13.909 1.00 66.56 73 PRO A CA 1
ATOM 525 C C . PRO A 1 73 ? 22.833 -14.969 -13.326 1.00 66.56 73 PRO A C 1
ATOM 527 O O . PRO A 1 73 ? 23.114 -14.629 -12.182 1.00 66.56 73 PRO A O 1
ATOM 530 N N . GLU A 1 74 ? 23.706 -15.607 -14.113 1.00 70.19 74 GLU A N 1
ATOM 531 C CA . GLU A 1 74 ? 25.085 -15.930 -13.727 1.00 70.19 74 GLU A CA 1
ATOM 532 C C . GLU A 1 74 ? 26.012 -14.716 -13.527 1.00 70.19 74 GLU A C 1
ATOM 534 O O . GLU A 1 74 ? 27.032 -14.844 -12.852 1.00 70.19 74 GLU A O 1
ATOM 539 N N . ASP A 1 75 ? 25.658 -13.550 -14.073 1.00 70.06 75 ASP A N 1
ATOM 540 C CA . ASP A 1 75 ? 26.457 -12.321 -14.018 1.00 70.06 75 ASP A CA 1
ATOM 541 C C . ASP A 1 75 ? 26.039 -11.398 -12.852 1.00 70.06 75 ASP A C 1
ATOM 543 O O . ASP A 1 75 ? 26.636 -10.337 -12.642 1.00 70.06 75 ASP A O 1
ATOM 547 N N . GLN A 1 76 ? 25.016 -11.776 -12.072 1.00 69.44 76 GLN A N 1
ATOM 548 C CA . GLN A 1 76 ? 24.652 -11.052 -10.853 1.00 69.44 76 GLN A CA 1
ATOM 549 C C . GLN A 1 76 ? 25.672 -11.309 -9.743 1.00 69.44 76 GLN A C 1
ATOM 551 O O . GLN A 1 76 ? 26.083 -12.442 -9.490 1.00 69.44 76 GLN A O 1
ATOM 556 N N . ALA A 1 77 ? 26.058 -10.236 -9.044 1.00 71.19 77 ALA A N 1
ATOM 557 C CA . ALA A 1 77 ? 26.971 -10.331 -7.916 1.00 71.19 77 ALA A CA 1
ATOM 558 C C . ALA A 1 77 ? 26.436 -11.347 -6.885 1.00 71.19 77 ALA A C 1
ATOM 560 O O . ALA A 1 77 ? 25.254 -11.287 -6.529 1.00 71.19 77 ALA A O 1
ATOM 561 N N . PRO A 1 78 ? 27.275 -12.282 -6.402 1.00 68.50 78 PRO A N 1
ATOM 562 C CA . PRO A 1 78 ? 26.843 -13.276 -5.435 1.00 68.50 78 PRO A CA 1
ATOM 563 C C . PRO A 1 78 ? 26.368 -12.582 -4.159 1.00 68.50 78 PRO A C 1
ATOM 565 O O . PRO A 1 78 ? 27.065 -11.736 -3.599 1.00 68.50 78 PRO A O 1
ATOM 568 N N . VAL A 1 79 ? 25.173 -12.949 -3.696 1.00 76.44 79 VAL A N 1
ATOM 569 C CA . VAL A 1 79 ? 24.623 -12.450 -2.434 1.00 76.44 79 VAL A CA 1
ATOM 570 C C . VAL A 1 79 ? 25.438 -13.058 -1.294 1.00 76.44 79 VAL A C 1
ATOM 572 O O . VAL A 1 79 ? 25.250 -14.220 -0.931 1.00 76.44 79 VAL A O 1
ATOM 575 N N . THR A 1 80 ? 26.371 -12.289 -0.741 1.00 68.31 80 THR A N 1
ATOM 576 C CA . THR A 1 80 ? 27.102 -12.665 0.469 1.00 68.31 80 THR A CA 1
ATOM 577 C C . THR A 1 80 ? 26.186 -12.449 1.666 1.00 68.31 80 THR A C 1
ATOM 579 O O . THR A 1 80 ? 25.723 -11.337 1.910 1.00 68.31 80 THR A O 1
ATOM 582 N N . ARG A 1 81 ? 25.879 -13.529 2.386 1.00 58.12 81 ARG A N 1
ATOM 583 C CA . ARG A 1 81 ? 25.271 -13.444 3.715 1.00 58.12 81 ARG A CA 1
ATOM 584 C C . ARG A 1 81 ? 26.397 -13.255 4.723 1.00 58.12 81 ARG A C 1
ATOM 586 O O . ARG A 1 81 ? 27.264 -14.125 4.794 1.00 58.12 81 ARG A O 1
ATOM 593 N N . ASP A 1 82 ? 26.369 -12.134 5.431 1.00 66.44 82 ASP A N 1
ATOM 594 C CA . ASP A 1 82 ? 27.145 -11.943 6.660 1.00 66.44 82 ASP A CA 1
ATOM 595 C C . ASP A 1 82 ? 26.664 -12.898 7.767 1.00 66.44 82 ASP A C 1
ATOM 597 O O . ASP A 1 82 ? 25.445 -13.213 7.797 1.00 66.44 82 ASP A O 1
#

Foldseek 3Di:
DDWDWDDDQQEIEIADADDDPDDDPPLVVQLCVCVVVPQCDCV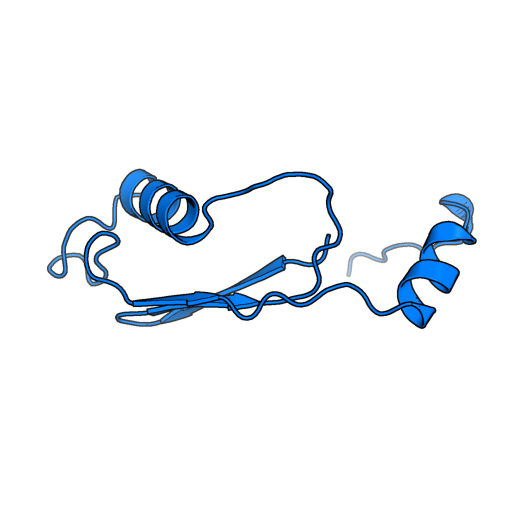VVHHSVRGYYHYHYDHDDPVVVVVVVPDDPVNDDDDDDD

pLDDT: mean 88.36, std 11.35, range [58.12, 98.25]

Sequence (82 aa):
MACETLVKTGVAIVAGEITTSAWVDLEALVREVITGIGYTSSEVGFDGETCGVLNLIGKQSVDIAQGVDRVKPEDQAPVTRD

Secondary structure (DSSP, 8-state):
-EEEEEEETTEEEEEEE---S----HHHHHHHHHHHHT-EEGGGTEETTTSEEEEEEEPPPHHHHHHHHH--GGGSPP----